Protein AF-A0A6J7L0A0-F1 (afdb_monomer_lite)

Structure (mmCIF, N/CA/C/O backbone):
data_AF-A0A6J7L0A0-F1
#
_entry.id   AF-A0A6J7L0A0-F1
#
loop_
_atom_site.group_PDB
_atom_site.id
_atom_site.type_symbol
_atom_site.label_atom_id
_atom_site.label_alt_id
_atom_site.label_comp_id
_atom_site.label_asym_id
_atom_site.label_entity_id
_atom_site.label_seq_id
_atom_site.pdbx_PDB_ins_code
_atom_site.Cartn_x
_atom_site.Cartn_y
_atom_site.Cartn_z
_atom_site.occupancy
_atom_site.B_iso_or_equiv
_atom_site.auth_seq_id
_atom_site.auth_comp_id
_atom_site.auth_asym_id
_atom_site.auth_atom_id
_atom_site.pdbx_PDB_model_num
ATOM 1 N N . MET A 1 1 ? 21.151 7.655 -45.885 1.00 63.09 1 MET A N 1
ATOM 2 C CA . MET A 1 1 ? 20.474 8.359 -44.767 1.00 63.09 1 MET A CA 1
ATOM 3 C C . MET A 1 1 ? 19.182 7.677 -44.287 1.00 63.09 1 MET A C 1
ATOM 5 O O . MET A 1 1 ? 18.956 7.620 -43.088 1.00 63.09 1 MET A O 1
ATOM 9 N N . HIS A 1 2 ? 18.339 7.127 -45.172 1.00 75.50 2 HIS A N 1
ATOM 10 C CA . HIS A 1 2 ? 17.022 6.569 -44.805 1.00 75.50 2 HIS A CA 1
ATOM 11 C C . HIS A 1 2 ? 17.067 5.352 -43.848 1.00 75.50 2 HIS A C 1
ATOM 13 O O . HIS A 1 2 ? 16.144 5.139 -43.066 1.00 75.50 2 HIS A O 1
ATOM 19 N N . LEU A 1 3 ? 18.159 4.579 -43.873 1.00 80.25 3 LEU A N 1
ATOM 20 C CA . LEU A 1 3 ? 18.329 3.392 -43.021 1.00 80.25 3 LEU A CA 1
ATOM 21 C C . LEU A 1 3 ? 18.637 3.736 -41.559 1.00 80.25 3 LEU A C 1
ATOM 23 O O . LEU A 1 3 ? 18.116 3.089 -40.659 1.00 80.25 3 LEU A O 1
ATOM 27 N N . ILE A 1 4 ? 19.409 4.799 -41.323 1.00 84.38 4 ILE A N 1
ATOM 28 C CA . ILE A 1 4 ? 19.760 5.263 -39.970 1.00 84.38 4 ILE A CA 1
ATOM 29 C C . ILE A 1 4 ? 18.504 5.769 -39.251 1.00 84.38 4 ILE A C 1
ATOM 31 O O . ILE A 1 4 ? 18.295 5.509 -38.072 1.00 84.38 4 ILE A O 1
ATOM 35 N N . ARG A 1 5 ? 17.611 6.418 -40.008 1.00 84.31 5 ARG A N 1
ATOM 36 C CA . ARG A 1 5 ? 16.324 6.914 -39.515 1.00 84.31 5 ARG A CA 1
ATOM 37 C C . ARG A 1 5 ? 15.378 5.779 -39.119 1.00 84.31 5 ARG A C 1
ATOM 39 O O . ARG A 1 5 ? 14.826 5.813 -38.030 1.00 84.31 5 ARG A O 1
ATOM 46 N N . LYS A 1 6 ? 15.255 4.739 -39.955 1.00 80.88 6 LYS A N 1
ATOM 47 C CA . LYS A 1 6 ? 14.453 3.544 -39.628 1.00 80.88 6 LYS A CA 1
ATOM 48 C C . LYS A 1 6 ? 14.976 2.794 -38.405 1.00 80.88 6 LYS A C 1
ATOM 50 O O . LYS A 1 6 ? 14.179 2.237 -37.658 1.00 80.88 6 LYS A O 1
ATOM 55 N N . PHE A 1 7 ? 16.293 2.758 -38.219 1.00 83.12 7 PHE A N 1
ATOM 56 C CA . PHE A 1 7 ? 16.897 2.105 -37.063 1.00 83.12 7 PHE A CA 1
ATOM 57 C C . PHE A 1 7 ? 16.633 2.894 -35.775 1.00 83.12 7 PHE A C 1
ATOM 59 O O . PHE A 1 7 ? 16.226 2.309 -34.781 1.00 83.12 7 PHE A O 1
ATOM 66 N N . ALA A 1 8 ? 16.772 4.223 -35.817 1.00 80.94 8 ALA A N 1
ATOM 67 C CA . ALA A 1 8 ? 16.446 5.096 -34.689 1.00 80.94 8 ALA A CA 1
ATOM 68 C C . ALA A 1 8 ? 14.960 5.020 -34.288 1.00 80.94 8 ALA A C 1
ATOM 70 O O . ALA A 1 8 ? 14.653 4.983 -33.101 1.00 80.94 8 ALA A O 1
ATOM 71 N N . GLU A 1 9 ? 14.051 4.943 -35.265 1.00 80.69 9 GLU A N 1
ATOM 72 C CA . GLU A 1 9 ? 12.615 4.731 -35.024 1.00 80.69 9 GLU A CA 1
ATOM 73 C C . GLU A 1 9 ? 12.349 3.366 -34.365 1.00 80.69 9 GLU A C 1
ATOM 75 O O . GLU A 1 9 ? 11.643 3.313 -33.366 1.00 80.69 9 GLU A O 1
ATOM 80 N N . ARG A 1 10 ? 12.974 2.276 -34.851 1.00 74.94 10 ARG A N 1
ATOM 81 C CA . ARG A 1 10 ? 12.834 0.934 -34.243 1.00 74.94 10 ARG A CA 1
ATOM 82 C C . ARG A 1 10 ? 13.327 0.888 -32.799 1.00 74.94 10 ARG A C 1
ATOM 84 O O . ARG A 1 10 ? 12.633 0.361 -31.944 1.00 74.94 10 ARG A O 1
ATOM 91 N N . VAL A 1 11 ? 14.513 1.439 -32.537 1.00 75.19 11 VAL A N 1
ATOM 92 C CA . VAL A 1 11 ? 15.115 1.444 -31.192 1.00 75.19 11 VAL A CA 1
ATOM 93 C C . VAL A 1 11 ? 14.261 2.245 -30.211 1.00 75.19 11 VAL A C 1
ATOM 95 O O . VAL A 1 11 ? 14.151 1.871 -29.047 1.00 75.19 11 VAL A O 1
ATOM 98 N N . LYS A 1 12 ? 13.641 3.335 -30.676 1.00 75.12 12 LYS A N 1
ATOM 99 C CA . LYS A 1 12 ? 12.713 4.118 -29.865 1.00 75.12 12 LYS A CA 1
ATOM 100 C C . LYS A 1 12 ? 11.424 3.346 -29.560 1.00 75.12 12 LYS A C 1
ATOM 102 O O . LYS A 1 12 ? 11.016 3.341 -28.407 1.00 75.12 12 LYS A O 1
ATOM 107 N N . SER A 1 13 ? 10.833 2.674 -30.551 1.00 69.44 13 SER A N 1
ATOM 108 C CA . SER A 1 13 ? 9.639 1.842 -30.344 1.00 69.44 13 SER A CA 1
ATOM 109 C C . SER A 1 13 ? 9.894 0.696 -29.364 1.00 69.44 13 SER A C 1
ATOM 111 O O . SER A 1 13 ? 9.179 0.590 -28.378 1.00 69.44 13 SER A O 1
ATOM 113 N N . ASP A 1 14 ? 10.972 -0.076 -29.542 1.00 68.00 14 ASP A N 1
ATOM 114 C CA . ASP A 1 14 ? 11.289 -1.203 -28.648 1.00 68.00 14 ASP A CA 1
ATOM 115 C C . ASP A 1 14 ? 11.513 -0.758 -27.190 1.00 68.00 14 ASP A C 1
ATOM 117 O O . ASP A 1 14 ? 11.142 -1.465 -26.251 1.00 68.00 14 ASP A O 1
ATOM 121 N N . ALA A 1 15 ? 12.119 0.418 -26.983 1.00 67.31 15 ALA A N 1
ATOM 122 C CA . ALA A 1 15 ? 12.322 0.982 -25.651 1.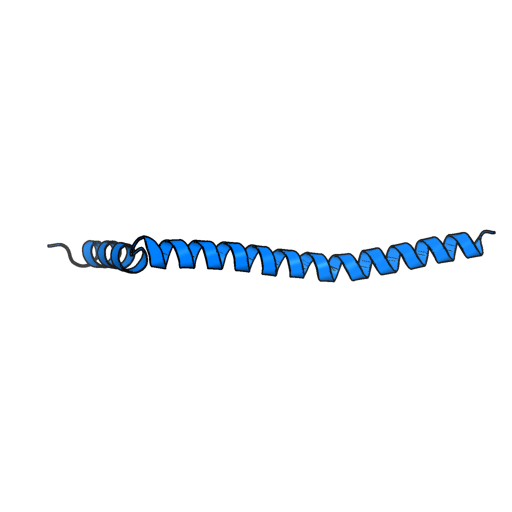00 67.31 15 ALA A CA 1
ATOM 123 C C . ALA A 1 15 ? 11.015 1.492 -25.017 1.00 67.31 15 ALA A C 1
ATOM 125 O O . ALA A 1 15 ? 10.812 1.289 -23.817 1.00 67.31 15 ALA A O 1
ATOM 126 N N . ASP A 1 16 ? 10.133 2.112 -25.807 1.00 68.19 16 ASP A N 1
ATOM 127 C CA . ASP A 1 16 ? 8.806 2.538 -25.353 1.00 68.19 16 ASP A CA 1
ATOM 128 C C . ASP A 1 16 ? 7.935 1.311 -25.000 1.00 68.19 16 ASP A C 1
ATOM 130 O O . ASP A 1 16 ? 7.352 1.273 -23.918 1.00 68.19 16 ASP A O 1
ATOM 134 N N . GLU A 1 17 ? 7.932 0.251 -25.820 1.00 64.69 17 GLU A N 1
ATOM 135 C CA . GLU A 1 17 ? 7.170 -0.985 -25.570 1.00 64.69 17 GLU A CA 1
ATOM 136 C C . GLU A 1 17 ? 7.656 -1.752 -24.317 1.00 64.69 17 GLU A C 1
ATOM 138 O O . GLU A 1 17 ? 6.849 -2.200 -23.492 1.00 64.69 17 GLU A O 1
ATOM 143 N N . ALA A 1 18 ? 8.976 -1.896 -24.140 1.00 65.75 18 ALA A N 1
ATOM 144 C CA . ALA A 1 18 ? 9.558 -2.617 -23.003 1.00 65.75 18 ALA A CA 1
ATOM 145 C C . ALA A 1 18 ? 9.457 -1.832 -21.679 1.00 65.75 18 ALA A C 1
ATOM 147 O O . ALA A 1 18 ? 9.238 -2.413 -20.606 1.00 65.75 18 ALA A O 1
ATOM 148 N N . GLY A 1 19 ? 9.602 -0.504 -21.749 1.00 63.28 19 GLY A N 1
ATOM 149 C CA . GLY A 1 19 ? 9.472 0.396 -20.606 1.00 63.28 19 GLY A CA 1
ATOM 150 C C . GLY A 1 19 ? 8.030 0.526 -20.121 1.00 63.28 19 GLY A C 1
ATOM 151 O O . GLY A 1 19 ? 7.796 0.534 -18.911 1.00 63.28 19 GLY A O 1
ATOM 152 N N . GLN A 1 20 ? 7.063 0.549 -21.042 1.00 67.38 20 GLN A N 1
ATOM 153 C CA . GLN A 1 20 ? 5.645 0.693 -20.725 1.00 67.38 20 GLN A CA 1
ATOM 154 C C . GLN A 1 20 ? 5.118 -0.477 -19.881 1.00 67.38 20 GLN A C 1
ATOM 156 O O . GLN A 1 20 ? 4.543 -0.253 -18.818 1.00 67.38 20 GLN A O 1
ATOM 161 N N . THR A 1 21 ? 5.417 -1.723 -20.261 1.00 71.44 21 THR A N 1
ATOM 162 C CA . THR A 1 21 ? 4.948 -2.900 -19.503 1.00 71.44 21 THR A CA 1
ATOM 163 C C . THR A 1 21 ? 5.553 -2.948 -18.091 1.00 71.44 21 THR A C 1
ATOM 165 O O . THR A 1 21 ? 4.857 -3.224 -17.118 1.00 71.44 21 THR A O 1
ATOM 168 N N . THR A 1 22 ? 6.843 -2.628 -17.934 1.00 79.00 22 THR A N 1
ATOM 169 C CA . THR A 1 22 ? 7.512 -2.669 -16.617 1.00 79.00 22 THR A CA 1
ATOM 170 C C . THR A 1 22 ? 7.064 -1.521 -15.705 1.00 79.00 22 THR A C 1
ATOM 172 O O . THR A 1 22 ? 6.856 -1.727 -14.507 1.00 79.00 22 THR A O 1
ATOM 175 N N . ALA A 1 23 ? 6.885 -0.315 -16.255 1.00 85.25 23 ALA A N 1
ATOM 176 C CA . ALA A 1 23 ? 6.466 0.858 -15.492 1.00 85.25 23 ALA A CA 1
ATOM 177 C C . ALA A 1 23 ? 5.011 0.754 -15.010 1.00 85.25 23 ALA A C 1
ATOM 179 O O . ALA A 1 23 ? 4.719 1.135 -13.876 1.00 85.25 23 ALA A O 1
ATOM 180 N N . GLU A 1 24 ? 4.111 0.201 -15.825 1.00 79.50 24 GLU A N 1
ATOM 181 C CA . GLU A 1 24 ? 2.703 0.012 -15.461 1.00 79.50 24 GLU A CA 1
ATOM 182 C C . GLU A 1 24 ? 2.553 -0.905 -14.237 1.00 79.50 24 GLU A C 1
ATOM 184 O O . GLU A 1 24 ? 1.907 -0.530 -13.254 1.00 79.50 24 GLU A O 1
ATOM 189 N N . TYR A 1 25 ? 3.217 -2.066 -14.226 1.00 86.88 25 TYR A N 1
ATOM 190 C CA . TYR A 1 25 ? 3.179 -2.964 -13.066 1.00 86.88 25 TYR A CA 1
ATOM 191 C C . TYR A 1 25 ? 3.912 -2.392 -11.851 1.00 86.88 25 TYR A C 1
ATOM 193 O O . TYR A 1 25 ? 3.440 -2.548 -10.721 1.00 86.88 25 TYR A O 1
ATOM 201 N N . ALA A 1 26 ? 5.031 -1.693 -12.060 1.00 91.88 26 ALA A N 1
ATOM 202 C CA . ALA A 1 26 ? 5.744 -1.030 -10.974 1.00 9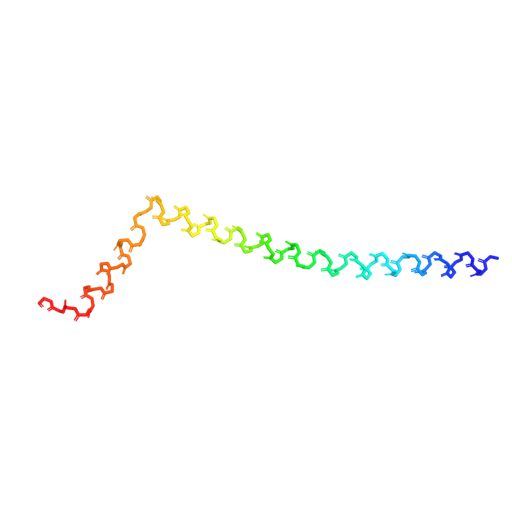1.88 26 ALA A CA 1
ATOM 203 C C . ALA A 1 26 ? 4.863 0.021 -10.278 1.00 91.88 26 ALA A C 1
ATOM 205 O O . ALA A 1 26 ? 4.825 0.070 -9.048 1.00 91.88 26 ALA A O 1
ATOM 206 N N . LEU A 1 27 ? 4.099 0.811 -11.041 1.00 91.75 27 LEU A N 1
ATOM 207 C CA . LEU A 1 27 ? 3.162 1.794 -10.495 1.00 91.75 27 LEU A CA 1
ATOM 208 C C . L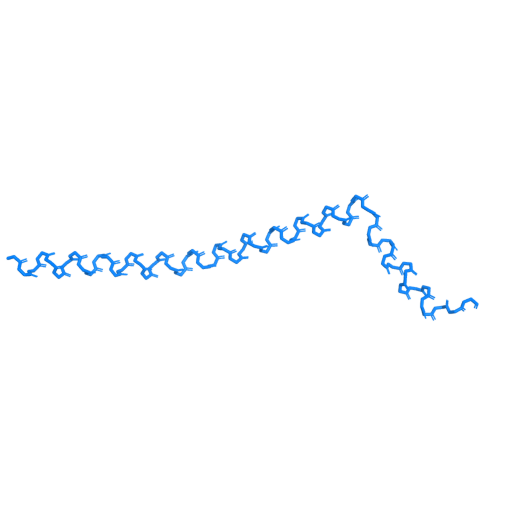EU A 1 27 ? 2.002 1.141 -9.735 1.00 91.75 27 LEU A C 1
ATOM 210 O O . LEU A 1 27 ? 1.624 1.635 -8.672 1.00 91.75 27 LEU A O 1
ATOM 214 N N . VAL A 1 28 ? 1.468 0.015 -10.216 1.00 94.62 28 VAL A N 1
ATOM 215 C CA . VAL A 1 28 ? 0.414 -0.735 -9.506 1.00 94.62 28 VAL A CA 1
ATOM 216 C C . VAL A 1 28 ? 0.918 -1.272 -8.166 1.00 94.62 28 VAL A C 1
ATOM 218 O O . VAL A 1 28 ? 0.244 -1.118 -7.143 1.00 94.62 28 VAL A O 1
ATOM 221 N N . ILE A 1 29 ? 2.109 -1.875 -8.143 1.00 95.69 29 ILE A N 1
ATOM 222 C CA . ILE A 1 29 ? 2.718 -2.395 -6.912 1.00 95.69 29 ILE A CA 1
ATOM 223 C C . ILE A 1 29 ? 3.009 -1.246 -5.942 1.00 95.69 29 ILE A C 1
ATOM 225 O O . ILE A 1 29 ? 2.697 -1.352 -4.756 1.00 95.69 29 ILE A O 1
ATOM 229 N N . LEU A 1 30 ? 3.537 -0.124 -6.441 1.00 96.31 30 LEU A N 1
ATOM 230 C CA . LEU A 1 30 ? 3.817 1.062 -5.635 1.00 96.31 30 LEU A CA 1
ATOM 231 C C . LEU A 1 30 ? 2.540 1.653 -5.022 1.00 96.31 30 LEU A C 1
ATOM 233 O O . LEU A 1 30 ? 2.501 1.928 -3.822 1.00 96.31 30 LEU A O 1
ATOM 237 N N . GLY A 1 31 ? 1.477 1.797 -5.817 1.00 97.38 31 GLY A N 1
ATOM 238 C CA . GLY A 1 31 ? 0.173 2.251 -5.335 1.00 97.38 31 GLY A CA 1
ATOM 239 C C . GLY A 1 31 ? -0.420 1.303 -4.290 1.00 97.38 31 GLY A C 1
ATOM 240 O O . GLY A 1 31 ? -0.896 1.744 -3.244 1.00 97.38 31 GLY A O 1
ATOM 241 N N . SER A 1 32 ? -0.312 -0.007 -4.518 1.00 98.19 32 SER A N 1
ATOM 242 C CA . SER A 1 32 ? -0.772 -1.031 -3.573 1.00 98.19 32 SER A CA 1
ATOM 243 C C . SER A 1 32 ? -0.005 -0.970 -2.250 1.00 98.19 32 SER A C 1
ATOM 245 O O . SER A 1 32 ? -0.612 -0.998 -1.180 1.00 98.19 32 SER A O 1
ATOM 247 N N . ALA A 1 33 ? 1.321 -0.818 -2.305 1.00 98.12 33 ALA A N 1
ATOM 248 C CA . ALA A 1 33 ? 2.167 -0.672 -1.124 1.00 98.12 33 ALA A CA 1
ATOM 249 C C . ALA A 1 33 ? 1.835 0.602 -0.329 1.00 98.12 33 ALA A C 1
ATOM 251 O O . ALA A 1 33 ? 1.794 0.570 0.905 1.00 98.12 33 ALA A O 1
ATOM 252 N N . ALA A 1 34 ? 1.540 1.710 -1.016 1.00 98.44 34 ALA A N 1
ATOM 253 C CA . ALA A 1 34 ? 1.116 2.952 -0.376 1.00 98.44 34 ALA A CA 1
ATOM 254 C C . ALA A 1 34 ? -0.211 2.774 0.383 1.00 98.44 34 ALA A C 1
ATOM 256 O O . ALA A 1 34 ? -0.300 3.131 1.561 1.00 98.44 34 ALA A O 1
ATOM 257 N N . ILE A 1 35 ? -1.216 2.154 -0.248 1.00 98.06 35 ILE A N 1
ATOM 258 C CA . ILE A 1 35 ? -2.514 1.868 0.387 1.00 98.06 35 ILE A CA 1
ATOM 259 C C . ILE A 1 35 ? -2.335 0.919 1.578 1.00 98.06 35 ILE A C 1
ATOM 261 O O . ILE A 1 35 ? -2.861 1.183 2.660 1.00 98.06 35 ILE A O 1
ATOM 265 N N . ALA A 1 36 ? -1.556 -0.153 1.413 1.00 97.81 36 ALA A N 1
ATOM 266 C CA . ALA A 1 36 ? -1.279 -1.110 2.480 1.00 97.81 36 ALA A CA 1
ATOM 267 C C . ALA A 1 36 ? -0.635 -0.435 3.700 1.00 97.81 36 ALA A C 1
ATOM 269 O O . ALA A 1 36 ? -1.054 -0.665 4.833 1.00 97.81 36 ALA A O 1
ATOM 270 N N . THR A 1 37 ? 0.336 0.453 3.475 1.00 97.75 37 THR A N 1
ATOM 271 C CA . THR A 1 37 ? 1.021 1.184 4.551 1.00 97.75 37 THR A CA 1
ATOM 272 C C . THR A 1 37 ? 0.078 2.153 5.266 1.00 97.75 37 THR A C 1
ATOM 274 O O . THR A 1 37 ? 0.124 2.274 6.493 1.00 97.75 37 THR A O 1
ATOM 277 N N . LEU A 1 38 ? -0.814 2.817 4.526 1.00 97.19 38 LEU A N 1
ATOM 278 C CA . LEU A 1 38 ? -1.827 3.705 5.096 1.00 97.19 38 LEU A CA 1
ATOM 279 C C . LEU A 1 38 ? -2.816 2.935 5.982 1.00 97.19 38 LEU A C 1
ATOM 281 O O . LEU A 1 38 ? -3.061 3.342 7.119 1.00 97.19 38 LEU A O 1
ATOM 285 N N . LEU A 1 39 ? -3.317 1.792 5.503 1.00 96.19 39 LEU A N 1
ATOM 286 C CA . LEU A 1 39 ? -4.187 0.904 6.279 1.00 96.19 39 LEU A CA 1
ATOM 287 C C . LEU A 1 39 ? -3.481 0.368 7.526 1.00 96.19 39 LEU A C 1
ATOM 289 O O . LEU A 1 39 ? -4.049 0.412 8.617 1.00 96.19 39 LEU A O 1
ATOM 293 N N . LEU A 1 40 ? -2.231 -0.077 7.388 1.00 95.50 40 LEU A N 1
ATOM 294 C CA . LEU A 1 40 ? -1.431 -0.569 8.504 1.00 95.50 40 LEU A CA 1
ATOM 295 C C . LEU A 1 40 ? -1.224 0.517 9.564 1.00 95.50 40 LEU A C 1
ATOM 297 O O . LEU A 1 40 ? -1.406 0.266 10.757 1.00 95.50 40 LEU A O 1
ATOM 301 N N . THR A 1 41 ? -0.890 1.735 9.137 1.00 96.38 41 THR A N 1
ATOM 302 C CA . THR A 1 41 ? -0.679 2.873 10.039 1.00 96.38 41 THR A CA 1
ATOM 303 C C . THR A 1 41 ? -1.967 3.247 10.762 1.00 96.38 41 THR A C 1
ATOM 305 O O . THR A 1 41 ? -1.955 3.443 11.978 1.00 96.38 41 THR A O 1
ATOM 308 N N . TRP A 1 42 ? -3.089 3.313 10.041 1.00 94.75 42 TRP A N 1
ATOM 309 C CA . TRP A 1 42 ? -4.400 3.571 10.631 1.00 94.75 42 TRP A CA 1
ATOM 310 C C . TRP A 1 42 ? -4.762 2.503 11.666 1.00 94.75 42 TRP A C 1
ATOM 312 O O . TRP A 1 42 ? -5.086 2.848 12.806 1.00 94.75 42 TRP A O 1
ATOM 322 N N . ALA A 1 43 ? -4.654 1.223 11.308 1.00 94.44 43 ALA A N 1
ATOM 323 C CA . ALA A 1 43 ? -4.982 0.111 12.192 1.00 94.44 43 ALA A CA 1
ATOM 324 C C . ALA A 1 43 ? -4.118 0.138 13.461 1.00 94.44 43 ALA A C 1
ATOM 326 O O . ALA A 1 43 ? -4.653 0.030 14.565 1.00 94.44 43 ALA A O 1
ATOM 327 N N . SER A 1 44 ? -2.811 0.372 13.300 1.00 91.69 44 SER A N 1
ATOM 328 C CA . SER A 1 44 ? -1.836 0.370 14.396 1.00 91.69 44 SER A CA 1
ATOM 329 C C . SER A 1 44 ? -1.986 1.570 15.332 1.00 91.69 44 SER A C 1
ATOM 331 O O . SER A 1 44 ? -1.898 1.411 16.544 1.00 91.69 44 SER A O 1
ATOM 333 N N . LYS A 1 45 ? -2.223 2.781 14.803 1.00 89.56 45 LYS A N 1
ATOM 334 C CA . LYS A 1 45 ? -2.313 3.995 15.635 1.00 89.56 45 LYS A CA 1
ATOM 335 C C . LYS A 1 45 ? -3.683 4.225 16.257 1.00 89.56 45 LYS A C 1
ATOM 337 O O . LYS A 1 45 ? -3.763 4.786 17.343 1.00 89.56 45 LYS A O 1
ATOM 342 N N . SER A 1 46 ? -4.762 3.880 15.558 1.00 85.94 46 SER A N 1
ATOM 343 C CA . SER A 1 46 ? -6.116 4.263 15.981 1.00 85.94 46 SER A CA 1
ATOM 344 C C . SER A 1 46 ? -6.852 3.183 16.778 1.00 85.94 46 SER A C 1
ATOM 346 O O . SER A 1 46 ? -7.975 3.436 17.232 1.00 85.94 46 SER A O 1
ATOM 348 N N . GLY A 1 47 ? -6.250 1.995 16.924 1.00 87.50 47 GLY A N 1
ATOM 349 C CA . GLY A 1 47 ? -6.959 0.789 17.357 1.00 87.50 47 GLY A CA 1
ATOM 350 C C . GLY A 1 47 ? -8.080 0.423 16.379 1.00 87.50 47 GLY A C 1
ATOM 351 O O . GLY A 1 47 ? -9.138 -0.046 16.791 1.00 87.50 47 GLY A O 1
ATOM 352 N N . GLY A 1 48 ? -7.887 0.727 15.089 1.00 89.81 48 GLY A N 1
ATOM 353 C CA . GLY A 1 48 ? -8.943 0.720 14.076 1.00 89.81 48 GLY A CA 1
ATOM 354 C C . GLY A 1 48 ? -9.638 -0.632 13.941 1.00 89.81 48 GLY A C 1
ATOM 355 O O . GLY A 1 48 ? -10.855 -0.683 13.801 1.00 89.81 48 GLY A O 1
ATOM 356 N N . ILE A 1 49 ? -8.880 -1.723 14.075 1.00 89.56 49 ILE A N 1
ATOM 357 C CA . ILE A 1 49 ? -9.407 -3.092 14.026 1.00 89.56 49 ILE A CA 1
ATOM 358 C C . ILE A 1 49 ? -10.372 -3.345 15.190 1.00 89.56 49 ILE A C 1
ATOM 360 O O . ILE A 1 49 ? -11.490 -3.792 14.954 1.00 89.56 49 ILE A O 1
ATOM 364 N N . THR A 1 50 ? -9.981 -3.011 16.424 1.00 92.06 50 THR A N 1
ATOM 365 C CA . THR A 1 50 ? -10.831 -3.168 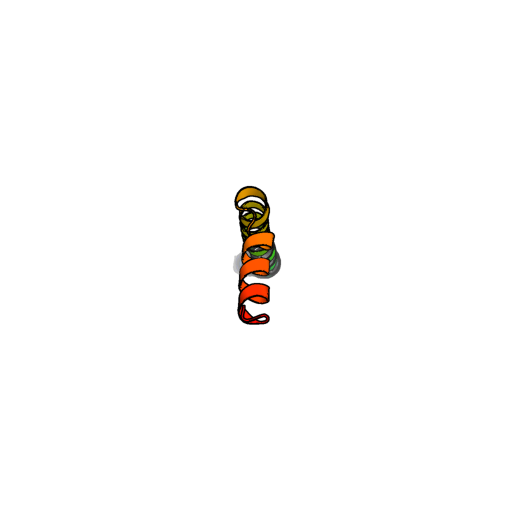17.615 1.00 92.06 50 THR A CA 1
ATOM 366 C C . THR A 1 50 ? -12.122 -2.368 17.473 1.00 92.06 50 THR A C 1
ATOM 368 O O . THR A 1 50 ? -13.201 -2.917 17.633 1.00 92.06 50 THR A O 1
ATOM 371 N N . LYS A 1 51 ? -12.035 -1.103 17.046 1.00 91.31 51 LYS A N 1
ATOM 372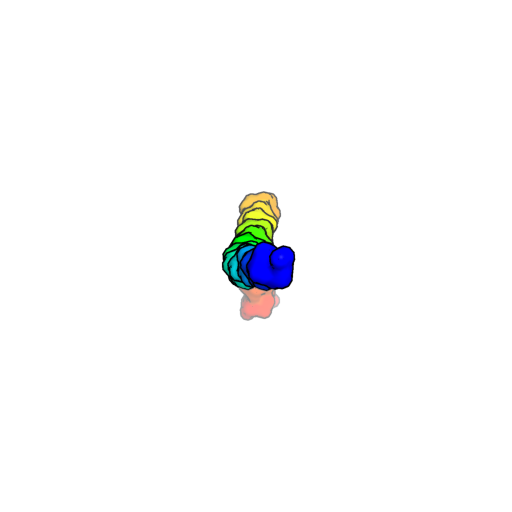 C CA . LYS A 1 51 ? -13.219 -0.248 16.850 1.00 91.31 51 LYS A CA 1
ATOM 373 C C . LYS A 1 51 ? -14.164 -0.762 15.765 1.00 91.31 51 LYS A C 1
ATOM 375 O O . LYS A 1 51 ? -15.379 -0.683 15.925 1.00 91.31 51 LYS A O 1
ATOM 380 N N . LEU A 1 52 ? -13.624 -1.256 14.647 1.00 90.44 52 LEU A N 1
ATOM 381 C CA . LEU A 1 52 ? -14.444 -1.881 13.608 1.00 90.44 52 LEU A CA 1
ATOM 382 C C . LEU A 1 52 ? -15.124 -3.146 14.134 1.00 90.44 52 LEU A C 1
ATOM 384 O O . LEU A 1 52 ? -16.303 -3.357 13.864 1.00 90.44 52 LEU A O 1
ATOM 388 N N . PHE A 1 53 ? -14.399 -3.963 14.895 1.00 92.06 53 PHE A N 1
ATOM 389 C CA . PHE A 1 53 ? -14.939 -5.175 15.493 1.00 92.06 53 PHE A CA 1
ATOM 390 C C . PHE A 1 53 ? -16.064 -4.862 16.485 1.00 92.06 53 PHE A C 1
ATOM 392 O O . PHE A 1 53 ? -17.151 -5.419 16.353 1.00 92.06 53 PHE A O 1
ATOM 399 N N . ASP A 1 54 ? -15.856 -3.901 17.387 1.00 92.94 54 ASP A N 1
ATOM 400 C CA . ASP A 1 54 ? -16.869 -3.436 18.340 1.00 92.94 54 ASP A CA 1
ATOM 401 C C . ASP A 1 54 ? -18.127 -2.932 17.619 1.00 92.94 54 ASP A C 1
ATOM 403 O O . ASP A 1 54 ? -19.249 -3.237 18.021 1.00 92.94 54 ASP A O 1
ATOM 407 N N . MET A 1 55 ? -17.960 -2.212 16.502 1.00 93.12 55 MET A N 1
ATOM 408 C CA . MET A 1 55 ? -19.079 -1.738 15.683 1.00 93.12 55 MET A CA 1
ATOM 409 C C . MET A 1 55 ? -19.867 -2.888 15.045 1.00 93.12 55 MET A C 1
ATOM 411 O O . MET A 1 55 ? -21.095 -2.826 14.980 1.00 93.12 55 MET A O 1
ATOM 415 N N . VAL A 1 56 ? -19.185 -3.918 14.539 1.00 93.62 56 VAL A N 1
ATOM 416 C CA . VAL A 1 56 ? -19.841 -5.084 13.931 1.00 93.62 56 VAL A CA 1
ATOM 417 C C . VAL A 1 56 ? -20.554 -5.906 15.001 1.00 93.62 56 VAL A C 1
ATOM 419 O O . VAL A 1 56 ? -21.739 -6.190 14.849 1.00 93.62 56 VAL A O 1
ATOM 422 N N . VAL A 1 57 ? -19.876 -6.240 16.101 1.00 93.38 57 VAL A N 1
ATOM 423 C CA . VAL A 1 57 ? -20.454 -7.035 17.195 1.00 93.38 57 VAL A CA 1
ATOM 424 C C . VAL A 1 57 ? -21.627 -6.306 17.844 1.00 93.38 57 VAL A C 1
ATOM 426 O O . VAL A 1 57 ? -22.682 -6.908 18.026 1.00 93.38 57 VAL A O 1
ATOM 429 N N . GLY A 1 58 ? -21.496 -5.003 18.100 1.00 92.75 58 GLY A N 1
A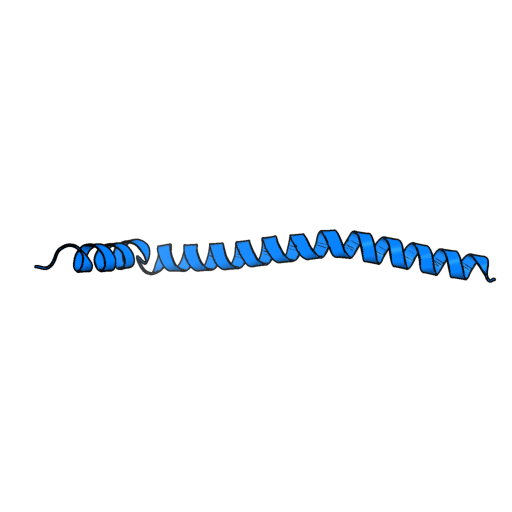TOM 430 C CA . GLY A 1 58 ? -22.575 -4.188 18.661 1.00 92.75 58 GLY A CA 1
ATOM 431 C C . GLY A 1 58 ? -23.808 -4.076 17.758 1.00 92.75 58 GLY A C 1
ATOM 432 O O . GLY A 1 58 ? -24.897 -3.805 18.248 1.00 92.75 58 GLY A O 1
ATOM 433 N N . ARG A 1 59 ? -23.681 -4.312 16.444 1.00 90.81 59 ARG A N 1
ATOM 434 C CA . ARG A 1 59 ? -24.839 -4.410 15.535 1.00 90.81 59 ARG A CA 1
ATOM 435 C C . ARG A 1 59 ? -25.507 -5.782 15.552 1.00 90.81 59 ARG A C 1
ATOM 437 O O . ARG A 1 59 ? -26.682 -5.872 15.217 1.00 90.81 59 ARG A O 1
ATOM 444 N N . LEU A 1 60 ? -24.760 -6.838 15.869 1.00 90.75 60 LEU A N 1
ATOM 445 C CA . LEU A 1 60 ? -25.249 -8.220 15.836 1.00 90.75 60 LEU A CA 1
ATOM 446 C C . LEU A 1 60 ? -25.862 -8.658 17.165 1.00 90.75 60 LEU A C 1
ATOM 448 O O . LEU A 1 60 ? -26.784 -9.469 17.168 1.00 90.75 60 LEU A O 1
ATOM 452 N N . ILE A 1 61 ? -25.354 -8.131 18.278 1.00 82.44 61 ILE A N 1
ATOM 453 C CA . ILE A 1 61 ? -25.884 -8.383 19.614 1.00 82.44 61 ILE A CA 1
ATOM 454 C C . ILE A 1 61 ? -26.561 -7.092 20.076 1.00 82.44 61 ILE A C 1
ATOM 456 O O . ILE A 1 61 ? -25.882 -6.214 20.613 1.00 82.44 61 ILE A O 1
ATOM 460 N N . PRO A 1 62 ? -27.876 -6.930 19.837 1.00 68.00 62 PRO A N 1
ATOM 461 C CA . PRO A 1 62 ? -28.620 -5.875 20.500 1.00 68.00 62 PRO A CA 1
ATOM 462 C C . PRO A 1 62 ? -28.588 -6.158 22.006 1.00 68.00 62 PRO A C 1
ATOM 464 O O . PRO A 1 62 ? -28.921 -7.264 22.438 1.00 68.00 62 PRO A O 1
ATOM 467 N N . GLY A 1 63 ? -28.118 -5.178 22.778 1.00 60.50 63 GLY A N 1
ATOM 468 C CA . GLY A 1 63 ? -28.358 -5.135 24.220 1.00 60.50 63 GLY A CA 1
ATOM 469 C C . GLY A 1 63 ? -29.836 -4.938 24.521 1.00 60.50 63 GLY A C 1
ATOM 470 O O . GLY A 1 63 ? -30.513 -4.272 23.703 1.00 60.50 63 GLY A O 1
#

Foldseek 3Di:
DVVVVVVVVVVVVVCCVVVVVVVVVVVVVVVVVVVVVVVVCCCVPVVVVVVVVCVVVCVVDPD

Secondary structure (DSSP, 8-state):
-HHHHHHHHHHHHHHHHHHHHHHHHHHHHHHHHHHHHHHHHHHHHHTHHHHHHHHHHHHHS--

InterPro domains:
  IPR025338 Protein of unknown function DUF4244 [PF14029] (12-56)

Organism: NCBI:txid449393

Radius of gyration: 25.05 Å; chains: 1; bounding box: 49×17×69 Å

pLDDT: mean 85.13, std 11.11, range [60.5, 98.44]

Sequence (63 aa):
MHLIRKFAERVKSDADEAGQTTAEYALVILGSAAIATLLLTWASKSGGITKLFDMVVGRLIPG